Protein AF-A0AAW6H0S3-F1 (afdb_monomer_lite)

Secondary structure (DSSP, 8-state):
--TT----S---------EEEEEEETTS-EEEEEE-GGGSS---TTEEEEEEE---SSS---HHHHHHHHHHHHSTT---GGGBTTEEE-TTT--EEETTHHHHT--SS--GGGGGT-TT--B-HHHHHHHHHGGGGS-EEEEETTS-TT-EEE-TT----

Organism: Bacteroides uniformis (NCBI:txid820)

Sequence (161 aa):
MFYNFRRKDGITRTCGMQLNKFVLLESMKGLYKRISCNEYTHRYSSAIFEITFDYYTNRTIDPLTFGWVIAYKNYENVRNCFLCKYYKTNYYTSERICCLYKKKGIERHCKSSEALRCNEFSIDKNIINENCDYLSYITYNIWKKGMGNEGIDYIKGKVAQ

Foldseek 3Di:
DDPPPPPDDPPPPPVFQFKWKWFQFPVLDIDIDTDTPVCLLPDDPRTQKMKIWGDDDPDDDDSRLLSLLVVPVVDPLNFWLSFFPQFDQDPVPRDTFRVCCVVPVHDRDDDGCCRSVDPNGDGDVVSNVVSVVCLLVIKMFMDGPPDRSRGDIDDHDPPDD

pLDDT: mean 82.59, std 16.32, range [29.55, 95.94]

Structure (mmCIF, N/CA/C/O backbone):
data_AF-A0AAW6H0S3-F1
#
_entry.id   AF-A0AAW6H0S3-F1
#
loop_
_atom_site.group_PDB
_atom_site.id
_atom_site.type_symbol
_atom_site.label_atom_id
_atom_site.label_alt_id
_atom_site.label_comp_id
_atom_site.label_asym_id
_atom_site.label_entity_id
_atom_site.label_seq_id
_atom_site.pdbx_PDB_ins_code
_atom_site.Cartn_x
_atom_site.Cartn_y
_atom_site.Cartn_z
_atom_site.occupancy
_atom_site.B_iso_or_equiv
_atom_site.auth_seq_id
_atom_site.auth_comp_id
_atom_site.auth_asym_id
_atom_site.auth_atom_id
_atom_site.pdbx_PDB_model_num
ATOM 1 N N . MET A 1 1 ? 36.598 -14.991 -21.097 1.00 41.28 1 MET A N 1
ATOM 2 C CA . MET A 1 1 ? 37.208 -13.702 -21.494 1.00 41.28 1 MET A CA 1
ATOM 3 C C . MET A 1 1 ? 36.426 -13.191 -22.701 1.00 41.28 1 MET A C 1
ATOM 5 O O . MET A 1 1 ? 36.418 -13.877 -23.711 1.00 41.28 1 MET A O 1
ATOM 9 N N . PHE A 1 2 ? 35.675 -12.091 -22.578 1.00 41.50 2 PHE A N 1
ATOM 10 C CA . PHE A 1 2 ? 34.866 -11.553 -23.684 1.00 41.50 2 PHE A CA 1
ATOM 11 C C . PHE A 1 2 ? 35.714 -10.587 -24.519 1.00 41.50 2 PHE A C 1
ATOM 13 O O . PHE A 1 2 ? 35.985 -9.467 -24.090 1.00 41.50 2 PHE A O 1
ATOM 20 N N . TYR A 1 3 ? 36.164 -11.031 -25.692 1.00 43.72 3 TYR A N 1
ATOM 21 C CA . TYR A 1 3 ? 36.905 -10.198 -26.640 1.00 43.72 3 TYR A CA 1
ATOM 22 C C . TYR A 1 3 ? 35.946 -9.247 -27.385 1.00 43.72 3 TYR A C 1
ATOM 24 O O . TYR A 1 3 ? 34.844 -9.645 -27.750 1.00 43.72 3 TYR A O 1
ATOM 32 N N . ASN A 1 4 ? 36.380 -7.999 -27.613 1.00 51.41 4 ASN A N 1
ATOM 33 C CA . ASN A 1 4 ? 35.689 -6.909 -28.339 1.00 51.41 4 ASN A CA 1
ATOM 34 C C . ASN A 1 4 ? 34.620 -6.076 -27.607 1.00 51.41 4 ASN A C 1
ATOM 36 O O . ASN A 1 4 ? 33.942 -5.268 -28.244 1.00 51.41 4 ASN A O 1
ATOM 40 N N . PHE A 1 5 ? 34.520 -6.141 -26.278 1.00 60.75 5 PHE A N 1
ATOM 41 C CA . PHE A 1 5 ? 33.694 -5.178 -25.540 1.00 60.75 5 PHE A CA 1
ATOM 42 C C . PHE A 1 5 ? 34.414 -3.820 -25.426 1.00 60.75 5 PHE A C 1
ATOM 44 O O . PHE A 1 5 ? 35.151 -3.561 -24.474 1.00 60.75 5 PHE A O 1
ATOM 51 N N . ARG A 1 6 ? 34.224 -2.925 -26.405 1.00 58.62 6 ARG A N 1
ATOM 52 C CA . ARG A 1 6 ? 34.602 -1.510 -26.252 1.00 58.62 6 ARG A CA 1
ATOM 53 C C . ARG A 1 6 ? 33.629 -0.873 -25.257 1.00 58.62 6 ARG A C 1
ATOM 55 O O . ARG A 1 6 ? 32.497 -0.577 -25.627 1.00 58.62 6 ARG A O 1
ATOM 62 N N . ARG A 1 7 ? 34.047 -0.683 -23.997 1.00 51.72 7 ARG A N 1
ATOM 63 C CA . ARG A 1 7 ? 33.296 0.124 -23.015 1.00 51.72 7 ARG A CA 1
ATOM 64 C C . ARG A 1 7 ? 33.154 1.543 -23.574 1.00 51.72 7 ARG A C 1
ATOM 66 O O . ARG A 1 7 ? 34.103 2.318 -23.516 1.00 51.72 7 ARG A O 1
ATOM 73 N N . LYS A 1 8 ? 31.995 1.850 -24.158 1.00 54.47 8 LYS A N 1
ATOM 74 C CA . LYS A 1 8 ? 31.580 3.227 -24.412 1.00 54.47 8 LYS A CA 1
ATOM 75 C C . LYS A 1 8 ? 31.183 3.824 -23.074 1.00 54.47 8 LYS A C 1
ATOM 77 O O . LYS A 1 8 ? 30.298 3.282 -22.421 1.00 54.47 8 LYS A O 1
ATOM 82 N N . ASP A 1 9 ? 31.897 4.883 -22.723 1.00 49.12 9 ASP A N 1
ATOM 83 C CA . ASP A 1 9 ? 31.701 5.754 -21.576 1.00 49.12 9 ASP A CA 1
ATOM 84 C C . ASP A 1 9 ? 31.828 5.059 -20.218 1.00 49.12 9 ASP A C 1
ATOM 86 O O . ASP A 1 9 ? 31.349 3.952 -19.967 1.00 49.12 9 ASP A O 1
ATOM 90 N N . GLY A 1 10 ? 32.582 5.695 -19.322 1.00 44.50 10 GLY A N 1
ATOM 91 C CA . GLY A 1 10 ? 32.677 5.234 -17.950 1.00 44.50 10 GLY A CA 1
ATOM 92 C C . GLY A 1 10 ? 31.264 5.131 -17.405 1.00 44.50 10 GLY A C 1
ATOM 93 O O . GLY A 1 10 ? 30.603 6.151 -17.244 1.00 44.50 10 GLY A O 1
ATOM 94 N N . ILE A 1 11 ? 30.805 3.905 -17.133 1.00 50.78 11 ILE A N 1
ATOM 95 C CA . ILE A 1 11 ? 29.680 3.681 -16.235 1.00 50.78 11 ILE A CA 1
ATOM 96 C C . ILE A 1 11 ? 30.136 4.345 -14.942 1.00 50.78 11 ILE A C 1
ATOM 98 O O . ILE A 1 11 ? 30.913 3.763 -14.177 1.00 50.78 11 ILE A O 1
ATOM 102 N N . THR A 1 12 ? 29.736 5.600 -14.733 1.00 42.59 12 THR A N 1
ATOM 103 C CA . THR A 1 12 ? 29.738 6.196 -13.412 1.00 42.59 12 THR A CA 1
ATOM 104 C C . THR A 1 12 ? 29.049 5.150 -12.570 1.00 42.59 12 THR A C 1
ATOM 106 O O . THR A 1 12 ? 27.934 4.736 -12.884 1.00 42.59 12 THR A O 1
ATOM 109 N N . ARG A 1 13 ? 29.769 4.605 -11.584 1.00 41.12 13 ARG A N 1
ATOM 110 C CA . ARG A 1 13 ? 29.164 3.762 -10.562 1.00 41.12 13 ARG A CA 1
ATOM 111 C C . ARG A 1 13 ? 27.980 4.572 -10.051 1.00 41.12 13 ARG A C 1
ATOM 113 O O . ARG A 1 13 ? 28.166 5.463 -9.229 1.00 41.12 13 ARG A O 1
ATOM 120 N N . THR A 1 14 ? 26.779 4.293 -10.547 1.00 46.72 14 THR A N 1
ATOM 121 C CA . THR A 1 14 ? 25.559 4.625 -9.840 1.00 46.72 14 THR A CA 1
ATOM 122 C C . THR A 1 14 ? 25.730 3.828 -8.567 1.00 46.72 14 THR A C 1
ATOM 124 O O . THR A 1 14 ? 25.633 2.599 -8.597 1.00 46.72 14 THR A O 1
ATOM 127 N N . CYS A 1 15 ? 26.197 4.496 -7.508 1.00 45.69 15 CYS A N 1
ATOM 128 C CA . CYS A 1 15 ? 26.310 3.927 -6.176 1.00 45.69 15 CYS A CA 1
ATOM 129 C C . CYS A 1 15 ? 25.005 3.171 -5.964 1.00 45.69 15 CYS A C 1
ATOM 131 O O . CYS A 1 15 ? 23.963 3.816 -6.045 1.00 45.69 15 CYS A O 1
ATOM 13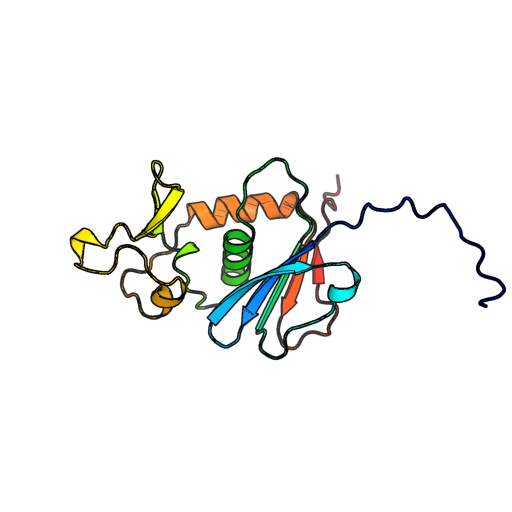3 N N . GLY A 1 16 ? 25.068 1.832 -5.917 1.00 50.72 16 GLY A N 1
ATOM 134 C CA . GLY A 1 16 ? 23.927 0.962 -6.198 1.00 50.72 16 GLY A CA 1
ATOM 135 C C . GLY A 1 16 ? 22.685 1.483 -5.497 1.00 50.72 16 GLY A C 1
ATOM 136 O O . GLY A 1 16 ? 22.586 1.370 -4.276 1.00 50.72 16 GLY A O 1
ATOM 137 N N . MET A 1 17 ? 21.797 2.135 -6.253 1.00 59.97 17 MET A N 1
ATOM 138 C CA . MET A 1 17 ? 20.638 2.781 -5.661 1.00 59.97 17 MET A CA 1
ATOM 139 C C . MET A 1 17 ? 19.769 1.653 -5.130 1.00 59.97 17 MET A C 1
ATOM 141 O O . MET A 1 17 ? 19.264 0.837 -5.898 1.00 59.97 17 MET A O 1
ATOM 145 N N . GLN A 1 18 ? 19.670 1.552 -3.805 1.00 72.00 18 GLN A N 1
ATOM 146 C CA . GLN A 1 18 ? 18.746 0.617 -3.184 1.00 72.00 18 GLN A CA 1
ATOM 147 C C . GLN A 1 18 ? 17.339 1.057 -3.581 1.00 72.00 18 GLN A C 1
ATOM 149 O O . GLN A 1 18 ? 16.892 2.140 -3.201 1.00 72.00 18 GLN A O 1
ATOM 154 N N . LEU A 1 19 ? 16.666 0.228 -4.373 1.00 86.31 19 LEU A N 1
ATOM 155 C CA . LEU A 1 19 ? 15.289 0.465 -4.773 1.00 86.31 19 LEU A CA 1
ATOM 156 C C . LEU A 1 19 ? 14.369 -0.043 -3.670 1.00 86.31 19 LEU A C 1
ATOM 158 O O . LEU A 1 19 ? 14.647 -1.049 -3.012 1.00 86.31 19 LEU A O 1
ATOM 162 N N . ASN A 1 20 ? 13.254 0.641 -3.471 1.00 90.44 20 ASN A N 1
ATOM 163 C CA . ASN A 1 20 ? 12.228 0.207 -2.537 1.00 90.44 20 ASN A CA 1
ATOM 164 C C . ASN A 1 20 ? 11.204 -0.600 -3.316 1.00 90.44 20 ASN A C 1
ATOM 166 O O . ASN A 1 20 ? 10.707 -0.122 -4.328 1.00 90.44 20 ASN A O 1
ATOM 170 N N . LYS A 1 21 ? 10.891 -1.811 -2.857 1.00 93.38 21 LYS A N 1
ATOM 171 C CA . LYS A 1 21 ? 9.858 -2.658 -3.451 1.00 93.38 21 LYS A CA 1
ATOM 172 C C . LYS A 1 21 ? 8.776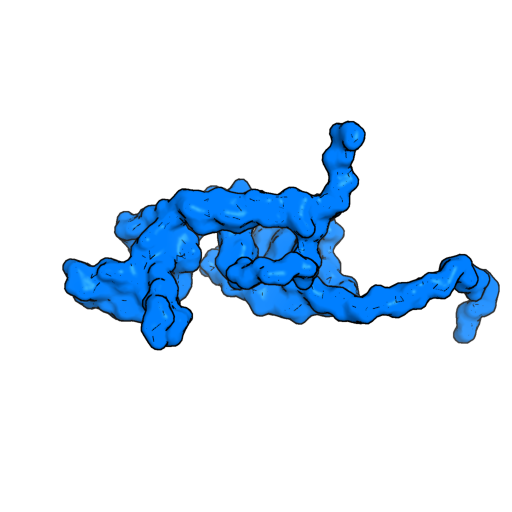 -2.926 -2.417 1.00 93.38 21 LYS A C 1
ATOM 174 O O . LYS A 1 21 ? 9.049 -3.463 -1.341 1.00 93.38 21 LYS A O 1
ATOM 179 N N . PHE A 1 22 ? 7.551 -2.555 -2.757 1.00 95.06 22 PHE A N 1
ATOM 180 C CA . PHE A 1 22 ? 6.350 -2.981 -2.059 1.00 95.06 22 PHE A CA 1
ATOM 181 C C . PHE A 1 22 ? 5.656 -4.075 -2.864 1.00 95.06 22 PHE A C 1
ATOM 183 O O . PHE A 1 22 ? 5.569 -3.992 -4.088 1.00 95.06 22 PHE A O 1
ATOM 190 N N . VAL A 1 23 ? 5.145 -5.082 -2.164 1.00 95.44 23 VAL A N 1
ATOM 191 C CA . VAL A 1 23 ? 4.474 -6.242 -2.749 1.00 95.44 23 VAL A CA 1
ATOM 192 C C . VAL A 1 23 ? 3.150 -6.452 -2.033 1.00 95.44 23 VAL A C 1
ATOM 194 O O . VAL A 1 23 ? 3.131 -6.631 -0.817 1.00 95.44 23 VAL A O 1
ATOM 197 N N . LEU A 1 24 ? 2.051 -6.477 -2.779 1.00 95.31 24 LEU A N 1
ATOM 198 C CA . LEU A 1 24 ? 0.755 -6.932 -2.292 1.00 95.31 24 LEU A CA 1
ATOM 199 C C . LEU A 1 24 ? 0.552 -8.385 -2.717 1.00 95.31 24 LEU A C 1
ATOM 201 O O . LEU A 1 24 ? 0.556 -8.702 -3.907 1.00 95.31 24 LEU A O 1
ATOM 205 N N . LEU A 1 25 ? 0.365 -9.259 -1.734 1.00 94.19 25 LEU A N 1
ATOM 206 C CA . LEU A 1 25 ? 0.107 -10.681 -1.937 1.00 94.19 25 LEU A CA 1
ATOM 207 C C . LEU A 1 25 ? -1.387 -10.968 -2.115 1.00 94.19 25 LEU A C 1
ATOM 209 O O . LEU A 1 25 ? -2.228 -10.224 -1.615 1.00 94.19 25 LEU A O 1
ATOM 213 N N . GLU A 1 26 ? -1.715 -12.116 -2.708 1.00 92.06 26 GLU A N 1
ATOM 214 C CA . GLU A 1 26 ? -3.089 -12.650 -2.813 1.00 92.06 26 GLU A CA 1
ATOM 215 C C . GLU A 1 26 ? -3.809 -12.730 -1.462 1.00 92.06 26 GLU A C 1
ATOM 217 O O . GLU A 1 26 ? -5.013 -12.520 -1.368 1.00 92.06 26 GLU A O 1
ATOM 222 N N . SER A 1 27 ? -3.057 -12.972 -0.387 1.00 90.12 27 SER A N 1
ATOM 223 C CA . SER A 1 27 ? -3.576 -12.987 0.987 1.00 90.12 27 SER A CA 1
ATOM 224 C C . SER A 1 27 ? -3.947 -11.602 1.542 1.00 90.12 27 SER A C 1
ATOM 226 O O . SER A 1 27 ? -4.243 -11.485 2.732 1.00 90.12 27 SER A O 1
ATOM 228 N N . MET A 1 28 ? -3.886 -10.546 0.721 1.00 90.12 28 MET A N 1
ATOM 229 C CA . MET A 1 28 ? -4.061 -9.141 1.109 1.00 90.12 28 MET A CA 1
ATOM 230 C C . MET A 1 28 ? -3.060 -8.679 2.176 1.00 90.12 28 MET A C 1
ATOM 232 O O . MET A 1 28 ? -3.323 -7.772 2.968 1.00 90.12 28 MET A O 1
ATOM 236 N N . LYS A 1 29 ? -1.879 -9.302 2.190 1.00 90.75 29 LYS A N 1
ATOM 237 C CA . LYS A 1 29 ? -0.730 -8.880 2.994 1.00 90.75 29 LYS A CA 1
ATOM 238 C C . LYS A 1 29 ? 0.206 -8.037 2.140 1.00 90.75 29 LYS A C 1
ATOM 240 O O . LYS A 1 29 ? 0.522 -8.411 1.015 1.00 90.75 29 LYS A O 1
ATOM 245 N N . GLY A 1 30 ? 0.655 -6.921 2.701 1.00 92.06 30 GLY A N 1
ATOM 246 C CA . GLY A 1 30 ? 1.653 -6.044 2.099 1.00 92.06 30 GLY A CA 1
ATOM 247 C C . GLY A 1 30 ? 3.026 -6.319 2.694 1.00 92.06 30 GLY A C 1
ATOM 248 O O . GLY A 1 30 ? 3.160 -6.407 3.915 1.00 92.06 30 GLY A O 1
ATOM 249 N N . LEU A 1 31 ? 4.030 -6.446 1.837 1.00 92.75 31 LEU A N 1
ATOM 250 C CA . LEU A 1 31 ? 5.433 -6.595 2.199 1.00 92.75 31 LEU A CA 1
ATOM 251 C C . LEU A 1 31 ? 6.221 -5.407 1.662 1.00 92.75 31 LEU A C 1
ATOM 253 O O . LEU A 1 31 ? 5.913 -4.876 0.599 1.00 92.75 31 LEU A O 1
ATOM 257 N N . TYR A 1 32 ? 7.268 -5.029 2.381 1.00 91.31 32 TYR A N 1
ATOM 258 C CA . TYR A 1 32 ? 8.228 -4.027 1.944 1.00 91.31 32 TYR A CA 1
ATOM 259 C C . TYR A 1 32 ? 9.640 -4.592 2.081 1.00 91.31 32 TYR A C 1
ATOM 261 O O . TYR A 1 32 ? 9.975 -5.205 3.097 1.00 91.31 32 TYR A O 1
ATOM 269 N N . LYS A 1 33 ? 10.466 -4.384 1.055 1.00 90.88 33 LYS A N 1
ATOM 270 C CA . LYS A 1 33 ? 11.877 -4.770 1.045 1.00 90.88 33 LYS A CA 1
ATOM 271 C C . LYS A 1 33 ? 12.684 -3.752 0.240 1.00 90.88 33 LYS A C 1
ATOM 273 O O . LYS A 1 33 ? 12.224 -3.258 -0.787 1.00 90.88 33 LYS A O 1
ATOM 278 N N . ARG A 1 34 ? 13.920 -3.490 0.668 1.00 89.44 34 ARG A N 1
ATOM 279 C CA . ARG A 1 34 ? 14.926 -2.848 -0.187 1.00 89.44 34 ARG A CA 1
ATOM 280 C C . ARG A 1 34 ? 15.587 -3.890 -1.074 1.00 89.44 34 ARG A C 1
ATOM 282 O O . ARG A 1 34 ? 16.032 -4.923 -0.576 1.00 89.44 34 ARG A O 1
ATOM 289 N N . ILE A 1 35 ? 15.650 -3.617 -2.366 1.00 88.38 35 ILE A N 1
ATOM 290 C CA . ILE A 1 35 ? 16.175 -4.544 -3.363 1.00 88.38 35 ILE A CA 1
ATOM 291 C C . ILE A 1 35 ? 17.320 -3.915 -4.151 1.00 88.38 35 ILE A C 1
ATOM 293 O O . ILE A 1 35 ? 17.443 -2.691 -4.256 1.00 88.38 35 ILE A O 1
ATOM 297 N N . SER A 1 36 ? 18.159 -4.778 -4.711 1.00 85.56 36 SER A N 1
ATOM 298 C CA . SER A 1 36 ? 19.172 -4.391 -5.692 1.00 85.56 36 SER A CA 1
ATOM 299 C C . SER A 1 36 ? 18.609 -4.425 -7.118 1.00 85.56 36 SER A C 1
ATOM 301 O O . SER A 1 36 ? 17.561 -5.024 -7.367 1.00 85.56 36 SER A O 1
ATOM 303 N N . CYS A 1 37 ? 19.334 -3.846 -8.080 1.00 80.81 37 CYS A N 1
ATOM 304 C CA . CYS A 1 37 ? 18.950 -3.887 -9.496 1.00 80.81 37 CYS A CA 1
ATOM 305 C C . CYS A 1 37 ? 18.808 -5.322 -10.039 1.00 80.81 37 CYS A C 1
ATOM 307 O O . CYS A 1 37 ? 17.994 -5.560 -10.924 1.00 80.81 37 CYS A O 1
ATOM 309 N N . ASN A 1 38 ? 19.540 -6.292 -9.479 1.00 84.19 38 ASN A N 1
ATOM 310 C CA . ASN A 1 38 ? 19.463 -7.697 -9.896 1.00 84.19 38 ASN A CA 1
ATOM 311 C C . ASN A 1 38 ? 18.132 -8.361 -9.501 1.00 84.19 38 ASN A C 1
ATOM 313 O O . ASN A 1 38 ? 17.735 -9.347 -10.106 1.00 84.19 38 ASN A O 1
ATOM 317 N N . GLU A 1 39 ? 17.440 -7.830 -8.492 1.00 87.06 39 GLU A N 1
ATOM 318 C CA . GLU A 1 39 ? 16.136 -8.319 -8.024 1.00 87.06 39 GLU A CA 1
ATOM 319 C C . GLU A 1 39 ? 14.968 -7.486 -8.588 1.00 87.06 39 GLU A C 1
ATOM 321 O O . GLU A 1 39 ? 13.816 -7.664 -8.179 1.00 87.06 39 GLU A O 1
ATOM 326 N N . TYR A 1 40 ? 15.242 -6.549 -9.504 1.00 85.62 40 TYR A N 1
ATOM 327 C CA . TYR A 1 40 ? 14.252 -5.605 -10.025 1.00 85.62 40 TYR A CA 1
ATOM 328 C C . TYR A 1 40 ? 13.069 -6.317 -10.688 1.00 85.62 40 TYR A C 1
ATOM 330 O O . TYR A 1 40 ? 11.919 -6.114 -10.295 1.00 85.62 40 TYR A O 1
ATOM 338 N N . THR A 1 41 ? 13.363 -7.232 -11.612 1.00 88.12 41 THR A N 1
ATOM 339 C CA . THR A 1 41 ? 12.367 -8.010 -12.362 1.00 88.12 41 THR A CA 1
ATOM 340 C C . THR A 1 41 ? 11.923 -9.284 -11.644 1.00 88.12 41 THR A C 1
ATOM 342 O O . THR A 1 41 ? 11.017 -9.964 -12.120 1.00 88.12 41 THR A O 1
ATOM 345 N N . HIS A 1 42 ? 12.523 -9.621 -10.496 1.00 91.12 42 HIS A N 1
ATOM 346 C CA . HIS A 1 42 ? 12.083 -10.760 -9.693 1.00 91.12 42 HIS A CA 1
ATOM 347 C C . HIS A 1 42 ? 10.713 -10.468 -9.083 1.00 91.12 42 HIS A C 1
ATOM 349 O O . HIS A 1 42 ? 10.542 -9.467 -8.378 1.00 91.12 42 HIS A O 1
ATOM 355 N N . ARG A 1 43 ? 9.760 -11.365 -9.344 1.00 91.50 43 ARG A N 1
ATOM 356 C CA . ARG A 1 43 ? 8.379 -11.274 -8.866 1.00 91.50 43 ARG A CA 1
ATOM 357 C C . ARG A 1 43 ? 8.096 -12.365 -7.846 1.00 91.50 43 ARG A C 1
ATOM 359 O O . ARG A 1 43 ? 8.568 -13.494 -7.989 1.00 91.50 43 ARG A O 1
ATOM 366 N N . TYR A 1 44 ? 7.321 -12.039 -6.820 1.00 90.19 44 TYR A N 1
ATOM 367 C CA . TYR A 1 44 ? 6.846 -13.048 -5.876 1.00 90.19 44 TYR A CA 1
ATOM 368 C C . TYR A 1 44 ? 5.731 -13.866 -6.531 1.00 90.19 44 TYR A C 1
ATOM 370 O O . TYR A 1 44 ? 4.790 -13.309 -7.087 1.00 90.19 44 TYR A O 1
ATOM 378 N N . SER A 1 45 ? 5.793 -15.194 -6.421 1.00 90.75 45 SER A N 1
ATOM 379 C CA . SER A 1 45 ? 4.806 -16.092 -7.045 1.00 90.75 45 SER A CA 1
ATOM 380 C C . SER A 1 45 ? 3.366 -15.848 -6.579 1.00 90.75 45 SER A C 1
ATOM 382 O O . SER A 1 45 ? 2.430 -16.066 -7.340 1.00 90.75 45 SER A O 1
ATOM 384 N N . SER A 1 46 ? 3.191 -15.370 -5.345 1.00 94.81 46 SER A N 1
ATOM 385 C CA . SER A 1 46 ? 1.896 -15.035 -4.737 1.00 94.81 46 SER A CA 1
ATOM 386 C C . SER A 1 46 ? 1.580 -13.535 -4.756 1.00 94.81 46 SER A C 1
ATOM 388 O O . SER A 1 46 ? 0.642 -13.100 -4.082 1.00 94.81 46 SER A O 1
ATOM 390 N N . ALA A 1 47 ? 2.352 -12.720 -5.485 1.00 94.50 47 ALA A N 1
ATOM 391 C CA . ALA A 1 47 ? 2.052 -11.302 -5.644 1.00 94.50 47 ALA A CA 1
ATOM 392 C C . ALA A 1 47 ? 0.894 -11.088 -6.617 1.00 94.50 47 ALA A C 1
ATOM 394 O O . ALA A 1 47 ? 0.859 -11.650 -7.711 1.00 94.50 47 ALA A O 1
ATOM 395 N N . ILE A 1 48 ? -0.021 -10.198 -6.232 1.00 95.00 48 ILE A N 1
ATOM 396 C CA . ILE A 1 48 ? -1.030 -9.639 -7.135 1.00 95.00 48 ILE A CA 1
ATOM 397 C C . ILE A 1 48 ? -0.618 -8.278 -7.682 1.00 95.00 48 ILE A C 1
ATOM 399 O O . ILE A 1 48 ? -1.069 -7.913 -8.765 1.00 95.00 48 ILE A O 1
ATOM 403 N N . PHE A 1 49 ? 0.251 -7.560 -6.966 1.00 95.62 49 PHE A N 1
ATOM 404 C CA . PHE A 1 49 ? 0.756 -6.242 -7.332 1.00 95.62 49 PHE A CA 1
ATOM 405 C C . PHE A 1 49 ? 2.130 -6.001 -6.719 1.00 95.62 49 PHE A C 1
ATOM 407 O O . PHE A 1 49 ? 2.382 -6.374 -5.573 1.00 95.62 49 PHE A O 1
ATOM 414 N N . GLU A 1 50 ? 2.992 -5.318 -7.461 1.00 95.38 50 GLU A N 1
ATOM 415 C CA . GLU A 1 50 ? 4.259 -4.806 -6.962 1.00 95.38 50 GLU A CA 1
ATOM 416 C C . GLU A 1 50 ? 4.448 -3.364 -7.422 1.00 95.38 50 GLU A C 1
ATOM 418 O O . GLU A 1 50 ? 4.125 -3.017 -8.560 1.00 95.38 50 GLU A O 1
ATOM 423 N N . ILE A 1 51 ? 5.026 -2.538 -6.554 1.00 93.75 51 ILE A N 1
ATOM 424 C CA . ILE A 1 51 ? 5.592 -1.252 -6.948 1.00 93.75 51 ILE A CA 1
ATOM 425 C C . ILE A 1 51 ? 7.047 -1.191 -6.517 1.00 93.75 51 ILE A C 1
ATOM 427 O O . ILE A 1 51 ? 7.369 -1.424 -5.352 1.00 93.75 51 ILE A O 1
ATOM 431 N N . THR A 1 52 ? 7.923 -0.880 -7.466 1.00 92.62 52 THR A N 1
ATOM 432 C CA . THR A 1 52 ? 9.336 -0.600 -7.201 1.00 92.62 52 THR A CA 1
ATOM 433 C C . THR A 1 52 ? 9.598 0.870 -7.455 1.00 92.62 52 THR A C 1
ATOM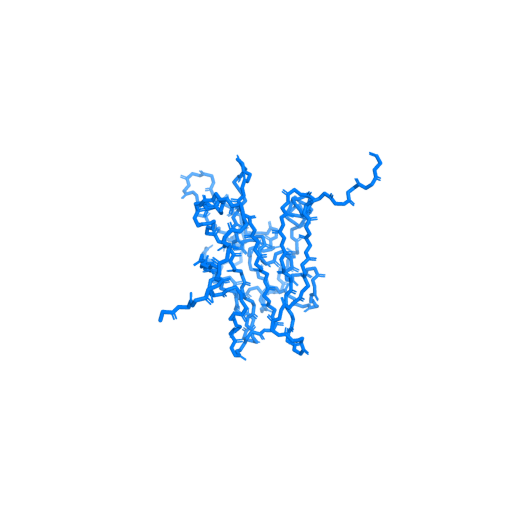 435 O O . THR A 1 52 ? 9.127 1.386 -8.455 1.00 92.62 52 THR A O 1
ATOM 438 N N . PHE A 1 53 ? 10.311 1.565 -6.580 1.00 89.12 53 PHE A N 1
ATOM 439 C CA . PHE A 1 53 ? 10.531 3.002 -6.723 1.00 89.12 53 PHE A CA 1
ATOM 440 C C . PHE A 1 53 ? 11.899 3.429 -6.209 1.00 89.12 53 PHE A C 1
ATOM 442 O O . PHE A 1 53 ? 12.442 2.849 -5.256 1.00 89.12 53 PHE A O 1
ATOM 449 N N . ASP A 1 54 ? 12.452 4.455 -6.853 1.00 82.19 54 ASP A N 1
ATOM 450 C CA . ASP A 1 54 ? 13.597 5.171 -6.320 1.00 82.19 54 ASP A CA 1
ATOM 451 C C . ASP A 1 54 ? 13.137 6.078 -5.171 1.00 82.19 54 ASP A C 1
ATOM 453 O O . ASP A 1 54 ? 12.053 6.656 -5.167 1.00 82.19 54 ASP A O 1
ATOM 457 N N . TYR A 1 55 ? 13.928 6.133 -4.108 1.00 71.06 55 TYR A N 1
ATOM 458 C CA . TYR A 1 55 ? 13.616 6.977 -2.964 1.00 71.06 55 TYR A CA 1
ATOM 459 C C . TYR A 1 55 ? 14.784 7.918 -2.757 1.00 71.06 55 TYR A C 1
ATOM 461 O O . TYR A 1 55 ? 15.779 7.555 -2.133 1.00 71.06 55 TYR A O 1
ATOM 469 N N . TYR A 1 56 ? 14.687 9.102 -3.360 1.00 55.34 56 TYR A N 1
ATOM 470 C CA . TYR A 1 56 ? 15.782 10.075 -3.370 1.00 55.34 56 TYR A CA 1
ATOM 471 C C . TYR A 1 56 ? 15.409 11.442 -2.785 1.00 55.34 56 TYR A C 1
ATOM 473 O O . TYR A 1 56 ? 16.203 12.376 -2.818 1.00 55.34 56 TYR A O 1
ATOM 481 N N . THR A 1 57 ? 14.207 11.616 -2.237 1.00 51.59 57 THR A N 1
ATOM 482 C CA . THR A 1 57 ? 13.801 12.927 -1.713 1.00 51.59 57 THR A CA 1
ATOM 483 C C . THR A 1 57 ? 14.025 13.019 -0.206 1.00 51.59 57 THR A C 1
ATOM 485 O O . THR A 1 57 ? 13.631 12.109 0.516 1.00 51.59 57 THR A O 1
ATOM 488 N N . ASN A 1 58 ? 14.566 14.149 0.268 1.00 50.91 58 ASN A N 1
ATOM 489 C CA . ASN A 1 58 ? 14.739 14.575 1.676 1.00 50.91 58 ASN A CA 1
ATOM 490 C C . ASN A 1 58 ? 13.436 14.640 2.516 1.00 50.91 58 ASN A C 1
ATOM 492 O O . ASN A 1 58 ? 13.359 15.362 3.507 1.00 50.91 58 ASN A O 1
ATOM 496 N N . ARG A 1 59 ? 12.374 13.943 2.113 1.00 55.81 59 ARG A N 1
ATOM 497 C CA . ARG A 1 59 ? 11.075 13.914 2.784 1.00 55.81 59 ARG A CA 1
ATOM 498 C C . ARG A 1 59 ? 10.849 12.524 3.368 1.00 55.81 59 ARG A C 1
ATOM 500 O O . ARG A 1 59 ? 11.290 11.538 2.795 1.00 55.81 59 ARG A O 1
ATOM 507 N N . THR A 1 60 ? 10.210 12.458 4.526 1.00 62.25 60 THR A N 1
ATOM 508 C CA . THR A 1 60 ? 9.974 11.261 5.349 1.00 62.25 60 THR A CA 1
ATOM 509 C C . THR A 1 60 ? 8.649 10.590 4.977 1.00 62.25 60 THR A C 1
ATOM 511 O O . THR A 1 60 ? 7.690 10.604 5.741 1.00 62.25 60 THR A O 1
ATOM 514 N N . ILE A 1 61 ? 8.563 10.011 3.781 1.00 72.56 61 ILE A N 1
ATOM 515 C CA . ILE A 1 61 ? 7.453 9.129 3.416 1.00 72.56 61 ILE A CA 1
ATOM 516 C C . ILE A 1 61 ? 7.824 7.711 3.833 1.00 72.56 61 ILE A C 1
ATOM 518 O O . ILE A 1 61 ? 8.858 7.178 3.439 1.00 72.56 61 ILE A O 1
ATOM 522 N N . ASP A 1 62 ? 6.961 7.075 4.611 1.00 85.44 62 ASP A N 1
ATOM 523 C CA . ASP A 1 62 ? 7.109 5.663 4.940 1.00 85.44 62 ASP A CA 1
ATOM 524 C C . ASP A 1 62 ? 6.875 4.792 3.681 1.00 85.44 62 ASP A C 1
ATOM 526 O O . ASP A 1 62 ? 5.752 4.779 3.160 1.00 85.44 62 ASP A O 1
ATOM 530 N N . PRO A 1 63 ? 7.884 4.044 3.183 1.00 88.19 63 PRO A N 1
ATOM 531 C CA . PRO A 1 63 ? 7.771 3.256 1.950 1.00 88.19 63 PRO A CA 1
ATOM 532 C C . PRO A 1 63 ? 6.636 2.227 1.975 1.00 88.19 63 PRO A C 1
ATOM 534 O O . PRO A 1 63 ? 6.036 1.929 0.941 1.00 88.19 63 PRO A O 1
ATOM 537 N N . LEU A 1 64 ? 6.333 1.684 3.158 1.00 90.00 64 LEU A N 1
ATOM 538 C CA . LEU A 1 64 ? 5.257 0.716 3.336 1.00 90.00 64 LEU A CA 1
ATOM 539 C C . LEU A 1 64 ? 3.888 1.375 3.136 1.00 90.00 64 LEU A C 1
ATOM 541 O O . LEU A 1 64 ? 3.060 0.859 2.387 1.00 90.00 64 LEU A O 1
ATOM 545 N N . THR A 1 65 ? 3.659 2.524 3.774 1.00 90.81 65 THR A N 1
ATOM 546 C CA . THR A 1 65 ? 2.444 3.328 3.594 1.00 90.81 65 THR A CA 1
ATOM 547 C C . THR A 1 65 ? 2.281 3.747 2.137 1.00 90.81 65 THR A C 1
ATOM 549 O O . THR A 1 65 ? 1.204 3.555 1.576 1.00 90.81 65 THR A O 1
ATOM 552 N N . PHE A 1 66 ? 3.346 4.243 1.503 1.00 91.81 66 PHE A N 1
ATOM 553 C CA . PHE A 1 66 ? 3.321 4.629 0.094 1.00 91.81 66 PHE A CA 1
ATOM 554 C C . PHE A 1 66 ? 2.876 3.469 -0.805 1.00 91.81 66 PHE A C 1
ATOM 556 O O . PHE A 1 66 ? 1.932 3.605 -1.584 1.00 91.81 66 PHE A O 1
ATOM 563 N N . GLY A 1 67 ? 3.480 2.290 -0.632 1.00 93.75 67 GLY A N 1
ATOM 564 C CA . GLY A 1 67 ? 3.101 1.087 -1.367 1.00 93.75 67 GLY A CA 1
ATOM 565 C C . GLY A 1 67 ? 1.622 0.714 -1.212 1.00 93.75 67 GLY A C 1
ATOM 566 O O . GLY A 1 67 ? 0.954 0.415 -2.204 1.00 93.75 67 GLY A O 1
ATOM 567 N N . TRP A 1 68 ? 1.076 0.820 0.005 1.00 95.06 68 TRP A N 1
ATOM 568 C CA . TRP A 1 68 ? -0.355 0.616 0.255 1.00 95.06 68 TRP A CA 1
ATOM 569 C C . TRP A 1 68 ? -1.245 1.641 -0.449 1.00 95.06 68 TRP A C 1
ATOM 571 O O . TRP A 1 68 ? -2.291 1.260 -0.975 1.00 95.06 68 TRP A O 1
ATOM 581 N N . VAL A 1 69 ? -0.851 2.917 -0.478 1.00 94.62 69 VAL A N 1
ATOM 582 C CA . VAL A 1 69 ? -1.605 3.965 -1.182 1.00 94.62 69 VAL A CA 1
ATOM 583 C C . VAL A 1 69 ? -1.668 3.663 -2.675 1.00 94.62 69 VAL A C 1
ATOM 585 O O . VAL A 1 69 ? -2.750 3.704 -3.264 1.00 94.62 69 VAL A O 1
ATOM 588 N N . ILE A 1 70 ? -0.538 3.306 -3.292 1.00 94.31 70 ILE A N 1
ATOM 589 C CA . ILE A 1 70 ? -0.534 3.019 -4.729 1.00 94.31 70 ILE A CA 1
ATOM 590 C C . ILE A 1 70 ? -1.296 1.730 -5.041 1.00 94.31 70 ILE A C 1
ATOM 592 O O . ILE A 1 70 ? -2.032 1.686 -6.028 1.00 94.31 70 ILE A O 1
ATOM 596 N N . ALA A 1 71 ? -1.207 0.714 -4.180 1.00 95.00 71 ALA A N 1
ATOM 597 C CA . ALA A 1 71 ? -2.029 -0.486 -4.304 1.00 95.00 71 ALA A CA 1
ATOM 598 C C . ALA A 1 71 ? -3.530 -0.154 -4.247 1.00 95.00 71 ALA A C 1
ATOM 600 O O . ALA A 1 71 ? -4.281 -0.589 -5.116 1.00 95.00 71 ALA A O 1
ATOM 601 N N . TYR A 1 72 ? -3.955 0.683 -3.293 1.00 94.81 72 TYR A N 1
ATOM 602 C CA . TYR A 1 72 ? -5.340 1.153 -3.172 1.00 94.81 72 TYR A CA 1
ATOM 603 C C . TYR A 1 72 ? -5.835 1.910 -4.409 1.00 94.81 72 TYR A C 1
ATOM 605 O O . TYR A 1 72 ? -6.990 1.780 -4.798 1.00 94.81 72 TYR A O 1
ATOM 613 N N . LYS A 1 73 ? -4.964 2.675 -5.072 1.00 93.00 73 LYS A N 1
ATOM 614 C CA . LYS A 1 73 ? -5.305 3.365 -6.325 1.00 93.00 73 LYS A CA 1
ATOM 615 C C . LYS A 1 73 ? -5.443 2.427 -7.524 1.00 93.00 73 LYS A C 1
ATOM 617 O O . LYS A 1 73 ? -6.074 2.806 -8.505 1.00 93.00 73 LYS A O 1
ATOM 622 N N . ASN A 1 74 ? -4.825 1.251 -7.467 1.00 91.19 74 ASN A N 1
ATOM 623 C CA . ASN A 1 74 ? -4.731 0.324 -8.591 1.00 91.19 74 ASN A CA 1
ATOM 624 C C . ASN A 1 74 ? -5.672 -0.880 -8.495 1.00 91.19 74 ASN A C 1
ATOM 626 O O . ASN A 1 74 ? -5.841 -1.558 -9.509 1.00 91.19 74 ASN A O 1
ATOM 630 N N . TYR A 1 75 ? -6.233 -1.150 -7.314 1.00 86.06 75 TYR A N 1
ATOM 631 C CA . TYR A 1 75 ? -7.092 -2.298 -7.039 1.00 86.06 75 TYR A CA 1
ATOM 632 C C . TYR A 1 75 ? -8.294 -1.904 -6.196 1.00 86.06 75 TYR A C 1
ATOM 634 O O . TYR A 1 75 ? -8.194 -1.125 -5.248 1.00 86.06 75 TYR A O 1
ATOM 642 N N . GLU A 1 76 ? -9.422 -2.534 -6.495 1.00 78.06 76 GLU A N 1
ATOM 643 C CA . GLU A 1 76 ? -10.612 -2.449 -5.664 1.00 78.06 76 GLU A CA 1
ATOM 644 C C . GLU A 1 76 ? -10.413 -3.229 -4.353 1.00 78.06 76 GLU A C 1
ATOM 646 O O . GLU A 1 76 ? -9.673 -4.210 -4.289 1.00 78.06 76 GLU A O 1
ATOM 651 N N . ASN A 1 77 ? -11.091 -2.797 -3.288 1.00 83.31 77 ASN A N 1
ATOM 652 C CA . ASN A 1 77 ? -11.158 -3.498 -1.996 1.00 83.31 77 ASN A CA 1
ATOM 653 C C . ASN A 1 77 ? -9.844 -3.624 -1.200 1.00 83.31 77 ASN A C 1
ATOM 655 O O . ASN A 1 77 ? -9.779 -4.377 -0.225 1.00 83.31 77 ASN A O 1
ATOM 659 N N . VAL A 1 78 ? -8.810 -2.849 -1.529 1.00 90.81 78 VAL A N 1
ATOM 660 C CA . VAL A 1 78 ? -7.603 -2.763 -0.693 1.00 90.81 78 VAL A CA 1
ATOM 661 C C . VAL A 1 78 ? -7.934 -2.060 0.626 1.00 90.81 78 VAL A C 1
ATOM 663 O O . VAL A 1 78 ? -8.112 -0.844 0.679 1.00 90.81 78 VAL A O 1
ATOM 666 N N . ARG A 1 79 ? -8.002 -2.831 1.718 1.00 92.75 79 ARG A N 1
ATOM 667 C CA . ARG A 1 79 ? -8.190 -2.317 3.082 1.00 92.75 79 ARG A CA 1
ATOM 668 C C . ARG A 1 79 ? -6.985 -2.674 3.939 1.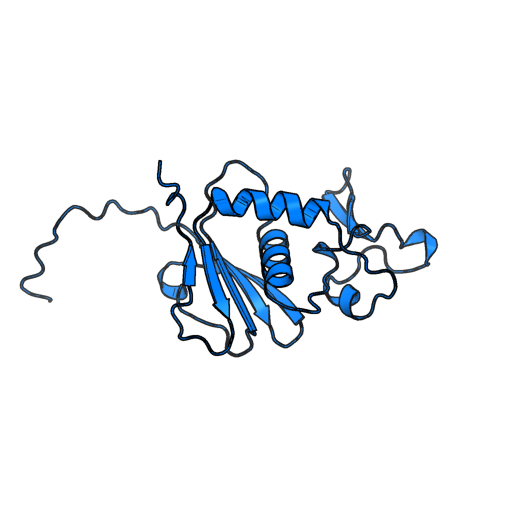00 92.75 79 ARG A C 1
ATOM 670 O O . ARG A 1 79 ? -6.638 -3.842 4.087 1.00 92.75 79 ARG A O 1
ATOM 677 N N . ASN A 1 80 ? -6.373 -1.663 4.541 1.00 93.94 80 ASN A N 1
ATOM 678 C CA . ASN A 1 80 ? -5.271 -1.833 5.479 1.00 93.94 80 ASN A CA 1
ATOM 679 C C . ASN A 1 80 ? -5.322 -0.737 6.549 1.00 93.94 80 ASN A C 1
ATOM 681 O O . ASN A 1 80 ? -5.654 0.402 6.228 1.00 93.94 80 ASN A O 1
ATOM 685 N N . CYS A 1 81 ? -4.982 -1.041 7.806 1.00 92.56 81 CYS A N 1
ATOM 686 C CA . CYS A 1 81 ? -5.020 -0.044 8.879 1.00 92.56 81 CYS A CA 1
ATOM 687 C C . CYS A 1 81 ? -4.162 1.187 8.564 1.00 92.56 81 CYS A C 1
ATOM 689 O O . CYS A 1 81 ? -4.574 2.280 8.920 1.00 92.56 81 CYS A O 1
ATOM 691 N N . PHE A 1 82 ? -3.050 1.057 7.832 1.00 91.75 82 PHE A N 1
ATOM 692 C CA . PHE A 1 82 ? -2.235 2.206 7.414 1.00 91.75 82 PHE A CA 1
ATOM 693 C C . PHE A 1 82 ? -2.973 3.221 6.533 1.00 91.75 82 PHE A C 1
ATOM 695 O O . PHE A 1 82 ? -2.553 4.368 6.459 1.00 91.75 82 PHE A O 1
ATOM 702 N N . LEU A 1 83 ? -4.078 2.817 5.905 1.00 94.38 83 LEU A N 1
ATOM 703 C CA . LEU A 1 83 ? -4.929 3.676 5.083 1.00 94.38 83 LEU A CA 1
ATOM 704 C C . LEU A 1 83 ? -6.147 4.221 5.848 1.00 94.38 83 LEU A C 1
ATOM 706 O O . LEU A 1 83 ? -6.964 4.941 5.278 1.00 94.38 83 LEU A O 1
ATOM 710 N N . CYS A 1 84 ? -6.326 3.841 7.115 1.00 94.62 84 CYS A N 1
ATOM 711 C CA . CYS A 1 84 ? -7.513 4.170 7.895 1.00 94.62 84 CYS A CA 1
ATOM 712 C C . CYS A 1 84 ? -7.344 5.492 8.652 1.00 94.62 84 CYS A C 1
ATOM 714 O O . CYS A 1 84 ? -6.399 5.644 9.423 1.00 94.62 84 CYS A O 1
ATOM 716 N N . LYS A 1 85 ? -8.337 6.389 8.572 1.00 95.12 85 LYS A N 1
ATOM 717 C CA . LYS A 1 85 ? -8.327 7.694 9.274 1.00 95.12 85 LYS A CA 1
ATOM 718 C C . LYS A 1 85 ? -8.258 7.596 10.801 1.00 95.12 85 LYS A C 1
ATOM 720 O O . LYS A 1 85 ? -7.975 8.576 11.492 1.00 95.12 85 LYS A O 1
ATOM 725 N N . TYR A 1 86 ? -8.584 6.424 11.344 1.00 93.69 86 TYR A N 1
ATOM 726 C CA . TYR A 1 86 ? -8.544 6.149 12.776 1.00 93.69 86 TYR A CA 1
ATOM 727 C C . TYR A 1 86 ? -7.215 5.546 13.236 1.00 93.69 86 TYR A C 1
ATOM 729 O O . TYR A 1 86 ? -7.023 5.413 14.440 1.00 93.69 86 TYR A O 1
ATOM 737 N N . TYR A 1 87 ? -6.311 5.174 12.329 1.00 92.12 87 TYR A N 1
ATOM 738 C CA . TYR A 1 87 ? -5.022 4.585 12.677 1.00 92.12 87 TYR A CA 1
ATOM 739 C C . TYR A 1 87 ? -3.923 5.643 12.577 1.00 92.12 87 TYR A C 1
ATOM 741 O O . TYR A 1 87 ? -3.414 5.945 11.500 1.00 92.12 87 TYR A O 1
ATOM 749 N N . LYS A 1 88 ? -3.592 6.254 13.714 1.00 89.62 88 LYS A N 1
ATOM 750 C CA . LYS A 1 88 ? -2.741 7.447 13.771 1.00 89.62 88 LYS A CA 1
ATOM 751 C C . LYS A 1 88 ? -1.452 7.176 14.521 1.00 89.62 88 LYS A C 1
ATOM 753 O O . LYS A 1 88 ? -1.429 6.389 15.465 1.00 89.62 88 LYS A O 1
ATOM 758 N N . THR A 1 89 ? -0.394 7.868 14.118 1.00 88.44 89 THR A N 1
ATOM 759 C CA . THR A 1 89 ? 0.867 7.889 14.858 1.00 88.44 89 THR A CA 1
ATOM 760 C C . THR A 1 89 ? 0.681 8.691 16.143 1.00 88.44 89 THR A C 1
ATOM 762 O O . THR A 1 89 ? 0.232 9.835 16.121 1.00 88.44 89 THR A O 1
ATOM 765 N N . ASN A 1 90 ? 1.014 8.085 17.273 1.00 86.56 90 ASN A N 1
ATOM 766 C CA . ASN A 1 90 ? 1.083 8.742 18.561 1.00 86.56 90 ASN A CA 1
ATOM 767 C C . ASN A 1 90 ? 2.366 9.576 18.617 1.00 86.56 90 ASN A C 1
ATOM 769 O O . ASN A 1 90 ? 3.463 9.027 18.581 1.00 86.56 90 ASN A O 1
ATOM 773 N N . TYR A 1 91 ? 2.220 10.893 18.740 1.00 83.25 91 TYR A N 1
ATOM 774 C CA . TYR A 1 91 ? 3.335 11.838 18.716 1.00 83.25 91 TYR A CA 1
ATOM 775 C C . TYR A 1 91 ? 4.405 11.566 19.788 1.00 83.25 91 TYR A C 1
ATOM 777 O O . TYR A 1 91 ? 5.589 11.746 19.534 1.00 83.25 91 TYR A O 1
ATOM 785 N N . TYR A 1 92 ? 4.009 11.082 20.967 1.00 86.00 92 TYR A N 1
ATOM 786 C CA . TYR A 1 92 ? 4.935 10.874 22.085 1.00 86.00 92 TYR A CA 1
ATOM 787 C C . TYR A 1 92 ? 5.751 9.584 21.978 1.00 86.00 92 TYR A C 1
ATOM 789 O O . TYR A 1 92 ? 6.836 9.493 22.536 1.00 86.00 92 TYR A O 1
ATOM 797 N N . THR A 1 93 ? 5.213 8.570 21.300 1.00 86.94 93 THR A N 1
ATOM 798 C CA . THR A 1 93 ? 5.808 7.218 21.252 1.00 86.94 93 THR A CA 1
ATOM 799 C C . THR A 1 93 ? 6.216 6.800 19.844 1.00 86.94 93 THR A C 1
ATOM 801 O O . THR A 1 93 ? 6.856 5.773 19.672 1.00 86.94 93 THR A O 1
ATOM 804 N N . SER A 1 94 ? 5.841 7.577 18.824 1.00 83.94 94 SER A N 1
ATOM 805 C CA . SER A 1 94 ? 5.942 7.226 17.400 1.00 83.94 94 SER A CA 1
ATOM 806 C C . SER A 1 94 ? 5.190 5.948 16.993 1.00 83.94 94 SER A C 1
ATOM 808 O O . SER A 1 94 ? 5.277 5.510 15.848 1.00 83.94 94 SER A O 1
ATOM 810 N N . GLU A 1 95 ? 4.401 5.354 17.891 1.00 86.25 95 GLU A N 1
ATOM 811 C CA . GLU A 1 95 ? 3.624 4.148 17.612 1.00 86.25 95 GLU A CA 1
ATOM 812 C C . GLU A 1 95 ? 2.352 4.476 16.836 1.00 86.25 95 GLU A C 1
ATOM 814 O O . GLU A 1 95 ? 1.633 5.415 17.178 1.00 86.25 95 GLU A O 1
ATOM 819 N N . ARG A 1 96 ? 1.987 3.650 15.853 1.00 87.19 96 ARG A N 1
ATOM 820 C CA . ARG A 1 96 ? 0.659 3.739 15.237 1.00 87.19 96 ARG A CA 1
ATOM 821 C C . ARG A 1 96 ? -0.382 2.972 16.049 1.00 87.19 96 ARG A C 1
ATOM 823 O O . ARG A 1 96 ? -0.207 1.792 16.360 1.00 87.19 96 ARG A O 1
ATOM 830 N N . ILE A 1 97 ? -1.476 3.655 16.380 1.00 91.50 97 ILE A N 1
ATOM 831 C CA . ILE A 1 97 ? -2.553 3.144 17.231 1.00 91.50 97 ILE A CA 1
ATOM 832 C C . ILE A 1 97 ? -3.916 3.401 16.596 1.00 91.50 97 ILE A C 1
ATOM 834 O O . ILE A 1 97 ? -4.127 4.416 15.929 1.00 91.50 97 ILE A O 1
ATOM 838 N N . CYS A 1 98 ? -4.872 2.503 16.830 1.00 93.19 98 CYS A N 1
ATOM 839 C CA . CYS A 1 98 ? -6.254 2.732 16.423 1.00 93.19 98 CYS A CA 1
ATOM 840 C C . CYS A 1 98 ? -6.958 3.596 17.469 1.00 93.19 98 CYS A C 1
ATOM 842 O O . CYS A 1 98 ? -7.213 3.129 18.571 1.00 93.19 98 CYS A O 1
ATOM 844 N N . CYS A 1 99 ? -7.332 4.833 17.141 1.00 92.12 99 CYS A N 1
ATOM 845 C CA . CYS A 1 99 ? -7.975 5.771 18.068 1.00 92.12 99 CYS A CA 1
ATOM 846 C C . CYS A 1 99 ? -9.337 5.288 18.601 1.00 92.12 99 CYS A C 1
ATOM 848 O O . CYS A 1 99 ? -9.827 5.820 19.595 1.00 92.12 99 CYS A O 1
ATOM 850 N N . LEU A 1 100 ? -9.946 4.277 17.973 1.00 92.25 100 LEU A N 1
ATOM 851 C CA . LEU A 1 100 ? -11.204 3.684 18.429 1.00 92.25 100 LEU A CA 1
ATOM 852 C C . LEU A 1 100 ? -11.025 2.691 19.588 1.00 92.25 100 LEU A C 1
ATOM 854 O O . LEU A 1 100 ? -12.033 2.280 20.159 1.00 92.25 100 LEU A O 1
ATOM 858 N N . TYR A 1 101 ? -9.787 2.349 19.975 1.00 90.44 101 TYR A N 1
ATOM 859 C CA . TYR A 1 101 ? -9.499 1.333 20.995 1.00 90.44 101 TYR A CA 1
ATOM 860 C C . TYR A 1 101 ? -10.268 1.530 22.303 1.00 90.44 101 TYR A C 1
ATOM 862 O O . TYR A 1 101 ? -10.961 0.621 22.748 1.00 90.44 101 TYR A O 1
ATOM 870 N N . LYS A 1 102 ? -10.263 2.749 22.859 1.00 88.75 102 LYS A N 1
ATOM 871 C CA . LYS A 1 102 ? -11.019 3.074 24.080 1.00 88.75 102 LYS A CA 1
ATOM 872 C C . LYS A 1 102 ? -12.530 3.032 23.871 1.00 88.75 102 LYS A C 1
ATOM 874 O O . LYS A 1 102 ? -13.249 2.515 24.712 1.00 88.75 102 LYS A O 1
ATOM 879 N N . LYS A 1 103 ? -13.015 3.580 22.752 1.00 91.69 103 LYS A N 1
ATOM 880 C CA . LYS A 1 103 ? -14.455 3.707 22.475 1.00 91.69 103 LYS A CA 1
ATOM 881 C C . LYS A 1 103 ? -15.119 2.353 22.217 1.00 91.69 103 LYS A C 1
ATOM 883 O O . LYS A 1 103 ? -16.300 2.193 22.497 1.00 91.69 103 LYS A O 1
ATOM 888 N N . LYS A 1 104 ? -14.383 1.412 21.627 1.00 88.50 104 LYS A N 1
ATOM 889 C CA . LYS A 1 104 ? -14.901 0.112 21.185 1.00 88.50 104 LYS A CA 1
ATOM 890 C C . LYS A 1 104 ? -14.385 -1.064 22.019 1.00 88.50 104 LYS A C 1
ATOM 892 O O . LYS A 1 104 ? -14.789 -2.185 21.749 1.00 88.50 104 LYS A O 1
ATOM 897 N N . GLY A 1 105 ? -13.498 -0.824 22.987 1.00 86.38 105 GLY A N 1
ATOM 898 C CA . GLY A 1 105 ? -12.880 -1.886 23.787 1.00 86.38 105 GLY A CA 1
ATOM 899 C C . GLY A 1 105 ? -12.021 -2.850 22.962 1.00 86.38 105 GLY A C 1
ATOM 900 O O . GLY A 1 105 ? -11.954 -4.028 23.288 1.00 86.38 105 GLY A O 1
ATOM 901 N N . ILE A 1 106 ? -11.407 -2.373 21.873 1.00 86.44 106 ILE A N 1
ATOM 902 C CA . ILE A 1 106 ? -10.546 -3.188 20.998 1.00 86.44 106 ILE A CA 1
ATOM 903 C C . ILE A 1 106 ? -9.068 -3.007 21.354 1.00 86.44 106 ILE A C 1
ATOM 905 O O . ILE A 1 106 ? -8.694 -2.071 22.064 1.00 86.44 106 ILE A O 1
ATOM 909 N N . GLU A 1 107 ? -8.214 -3.878 20.820 1.00 86.31 107 GLU A N 1
ATOM 910 C CA . GLU A 1 107 ? -6.765 -3.769 20.983 1.00 86.31 107 GLU A CA 1
ATOM 911 C C . GLU A 1 107 ? -6.236 -2.424 20.452 1.00 86.31 107 GLU A C 1
ATOM 913 O O . GLU A 1 107 ? -6.604 -1.960 19.369 1.00 86.31 107 GLU A O 1
ATOM 918 N N . ARG A 1 108 ? -5.340 -1.791 21.221 1.00 85.94 108 ARG A N 1
ATOM 919 C CA . ARG A 1 108 ? -4.712 -0.506 20.863 1.00 85.94 108 ARG A CA 1
ATOM 920 C C . ARG A 1 108 ? -3.908 -0.603 19.563 1.00 85.94 108 ARG A C 1
ATOM 922 O O . ARG A 1 108 ? -3.936 0.325 18.747 1.00 85.94 108 ARG A O 1
ATOM 929 N N . HIS A 1 109 ? -3.209 -1.721 19.383 1.00 85.44 109 HIS A N 1
ATOM 930 C CA . HIS A 1 109 ? -2.344 -2.004 18.245 1.00 85.44 109 HIS A CA 1
ATOM 931 C C . HIS A 1 109 ? -3.014 -3.029 17.334 1.00 85.44 109 HIS A C 1
ATOM 933 O O . HIS A 1 109 ? -2.850 -4.231 17.493 1.00 85.44 109 HIS A O 1
ATOM 939 N N . CYS A 1 110 ? -3.784 -2.557 16.357 1.00 82.19 110 CYS A N 1
ATOM 940 C CA . CYS A 1 110 ? -4.371 -3.459 15.375 1.00 82.19 110 CYS A CA 1
ATOM 941 C C . CYS A 1 110 ? -3.281 -4.025 14.455 1.00 82.19 110 CYS A C 1
ATOM 943 O O . CYS A 1 110 ? -2.444 -3.275 13.942 1.00 82.19 110 CYS A O 1
ATOM 945 N N . LYS A 1 111 ? -3.344 -5.329 14.159 1.00 84.31 111 LYS A N 1
ATOM 946 C CA . LYS A 1 111 ? -2.629 -5.876 12.998 1.00 84.31 111 LYS A CA 1
ATOM 947 C C . LYS A 1 111 ? -3.165 -5.188 11.747 1.00 84.31 111 LYS A C 1
ATOM 949 O O . LYS A 1 111 ? -4.372 -5.035 11.591 1.00 84.31 111 LYS A O 1
ATOM 954 N N . SER A 1 112 ? -2.284 -4.801 10.832 1.00 80.50 112 SER A N 1
ATOM 955 C CA . SER A 1 112 ? -2.671 -3.967 9.688 1.00 80.50 112 SER A CA 1
ATOM 956 C C . SER A 1 112 ? -3.745 -4.602 8.784 1.00 80.50 112 SER A C 1
ATOM 958 O O . SER A 1 112 ? -4.566 -3.891 8.205 1.00 80.50 112 SER A O 1
ATOM 960 N N . SER A 1 113 ? -3.798 -5.937 8.730 1.00 84.69 113 SER A N 1
ATOM 961 C CA . SER A 1 113 ? -4.806 -6.723 8.007 1.00 84.69 113 SER A CA 1
ATOM 962 C C . SER A 1 113 ? -6.191 -6.767 8.668 1.00 84.69 113 SER A C 1
ATOM 964 O O . SER A 1 113 ? -7.153 -7.146 8.006 1.00 84.69 113 SER A O 1
ATOM 966 N N . GLU A 1 114 ? -6.338 -6.373 9.939 1.00 87.94 114 GLU A N 1
ATOM 967 C CA . GLU A 1 114 ? -7.642 -6.327 10.637 1.00 87.94 114 GLU A CA 1
ATOM 968 C C . GLU A 1 114 ? -8.641 -5.405 9.920 1.00 87.94 114 GLU A C 1
ATOM 970 O O . GLU A 1 114 ? -9.851 -5.624 9.959 1.00 87.94 114 GLU A O 1
ATOM 975 N N . ALA A 1 115 ? -8.139 -4.408 9.182 1.00 91.00 115 ALA A N 1
ATOM 976 C CA . ALA A 1 115 ? -8.951 -3.511 8.364 1.00 91.00 115 ALA A CA 1
ATOM 977 C C . ALA A 1 115 ? -9.854 -4.235 7.351 1.00 91.00 115 ALA A C 1
ATOM 979 O O . ALA A 1 115 ? -10.913 -3.710 7.009 1.00 91.00 115 ALA A O 1
ATOM 980 N N . LEU A 1 116 ? -9.486 -5.442 6.903 1.00 90.62 116 LEU A N 1
ATOM 981 C CA . LEU A 1 116 ? -10.307 -6.245 5.990 1.00 90.62 116 LEU A CA 1
ATOM 982 C C . LEU A 1 116 ? -11.684 -6.560 6.593 1.00 90.62 116 LEU A C 1
ATOM 984 O O . LEU A 1 116 ? -12.685 -6.510 5.885 1.00 90.62 116 LEU A O 1
ATOM 988 N N . ARG A 1 117 ? -11.737 -6.816 7.905 1.00 91.25 117 ARG A N 1
ATOM 989 C CA . ARG A 1 117 ? -12.952 -7.200 8.648 1.00 91.25 117 ARG A CA 1
ATOM 990 C C . ARG A 1 117 ? -13.525 -6.059 9.491 1.00 91.25 117 ARG A C 1
ATOM 992 O O . ARG A 1 117 ? -14.515 -6.235 10.192 1.00 91.25 117 ARG A O 1
ATOM 999 N N . CYS A 1 118 ? -12.895 -4.887 9.455 1.00 91.31 118 CYS A N 1
ATOM 1000 C CA . CYS A 1 118 ? -13.295 -3.754 10.274 1.00 91.31 118 CYS A CA 1
ATOM 1001 C C . CYS A 1 118 ? -14.475 -3.006 9.635 1.00 91.31 118 CYS A C 1
ATOM 1003 O O . CYS A 1 118 ? -14.355 -2.429 8.550 1.00 91.31 118 CYS A O 1
ATOM 1005 N N . ASN A 1 119 ? -15.604 -2.968 10.342 1.00 92.31 119 ASN A N 1
ATOM 1006 C CA . ASN A 1 119 ? -16.797 -2.229 9.910 1.00 92.31 119 ASN A CA 1
ATOM 1007 C C . ASN A 1 119 ? -16.612 -0.706 10.003 1.00 92.31 119 ASN A C 1
ATOM 1009 O O . ASN A 1 119 ? -17.219 0.040 9.247 1.00 92.31 119 ASN A O 1
ATOM 1013 N N . GLU A 1 120 ? -15.729 -0.247 10.891 1.00 93.50 120 GLU A N 1
ATOM 1014 C CA . GLU A 1 120 ? -15.411 1.173 11.092 1.00 93.50 120 GLU A CA 1
ATOM 1015 C C . GLU A 1 120 ? -14.301 1.667 10.148 1.00 93.50 120 GLU A C 1
ATOM 1017 O O . GLU A 1 120 ? -13.901 2.832 10.208 1.00 93.50 120 GLU A O 1
ATOM 1022 N N . PHE A 1 121 ? -13.747 0.788 9.301 1.00 94.38 121 PHE A N 1
ATOM 1023 C CA . PHE A 1 121 ? -12.694 1.180 8.374 1.00 94.38 121 PHE A CA 1
ATOM 1024 C C . PHE A 1 121 ? -13.203 2.279 7.442 1.00 94.38 121 PHE A C 1
ATOM 1026 O O . PHE A 1 121 ? -14.167 2.108 6.696 1.00 94.38 121 PHE A O 1
ATOM 1033 N N . SER A 1 122 ? -12.491 3.399 7.460 1.00 94.88 122 SER A N 1
ATOM 1034 C CA . SER A 1 122 ? -12.750 4.551 6.615 1.00 94.88 122 SER A CA 1
ATOM 1035 C C . SER A 1 122 ? -11.418 5.065 6.113 1.00 94.88 122 SER A C 1
ATOM 1037 O O . SER A 1 122 ? -10.512 5.314 6.911 1.00 94.88 122 SER A O 1
ATOM 103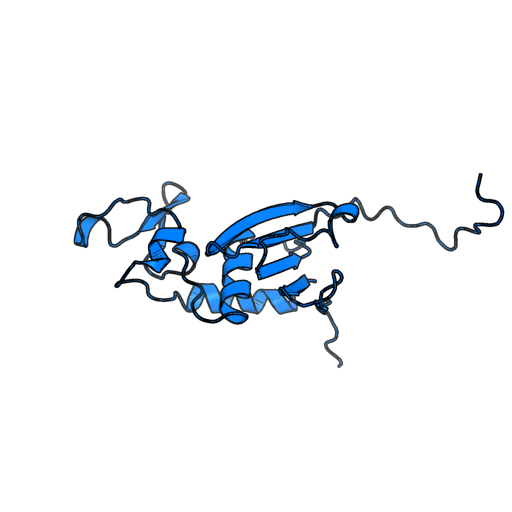9 N N . ILE A 1 123 ? -11.337 5.272 4.803 1.00 95.19 123 ILE A N 1
ATOM 1040 C CA . ILE A 1 123 ? -10.128 5.773 4.160 1.00 95.19 123 ILE A CA 1
ATOM 1041 C C . ILE A 1 123 ? -9.744 7.150 4.717 1.00 95.19 123 ILE A C 1
ATOM 1043 O O . ILE A 1 123 ? -10.611 8.008 4.926 1.00 95.19 123 ILE A O 1
ATOM 1047 N N . ASP A 1 124 ? -8.455 7.352 4.970 1.00 95.06 124 ASP A N 1
ATOM 1048 C CA . ASP A 1 124 ? -7.879 8.667 5.226 1.00 95.06 124 ASP A CA 1
ATOM 1049 C C . ASP A 1 124 ? -7.564 9.340 3.888 1.00 95.06 124 ASP A C 1
ATOM 1051 O O . ASP A 1 124 ? -6.584 9.014 3.233 1.00 95.06 124 ASP A O 1
ATOM 1055 N N . LYS A 1 125 ? -8.404 10.270 3.433 1.00 94.56 125 LYS A N 1
ATOM 1056 C CA . LYS A 1 125 ? -8.173 10.929 2.136 1.00 94.56 125 LYS A CA 1
ATOM 1057 C C . LYS A 1 125 ? -6.891 11.767 2.122 1.00 94.56 125 LYS A C 1
ATOM 1059 O O . LYS A 1 125 ? -6.294 11.903 1.059 1.00 94.56 125 LYS A O 1
ATOM 1064 N N . ASN A 1 126 ? -6.452 12.277 3.274 1.00 92.81 126 ASN A N 1
ATOM 1065 C CA . ASN A 1 126 ? -5.247 13.097 3.350 1.00 92.81 126 ASN A CA 1
ATOM 1066 C C . ASN A 1 126 ? -4.015 12.240 3.067 1.00 92.81 126 ASN A C 1
ATOM 1068 O O . ASN A 1 126 ? -3.210 12.615 2.222 1.00 92.81 126 ASN A O 1
ATOM 1072 N N . ILE A 1 127 ? -3.936 11.038 3.658 1.00 91.12 127 ILE A N 1
ATOM 1073 C CA . ILE A 1 127 ? -2.809 10.129 3.402 1.00 91.12 127 ILE A CA 1
ATOM 1074 C C . ILE A 1 127 ? -2.729 9.728 1.928 1.00 91.12 127 ILE A C 1
ATOM 1076 O O . ILE A 1 127 ? -1.632 9.614 1.387 1.00 91.12 127 ILE A O 1
ATOM 1080 N N . ILE A 1 128 ? -3.878 9.540 1.265 1.00 92.69 128 ILE A N 1
ATOM 1081 C CA . ILE A 1 128 ? -3.919 9.212 -0.163 1.00 92.69 128 ILE A CA 1
ATOM 1082 C C . ILE A 1 128 ? -3.373 10.376 -0.985 1.00 92.69 128 ILE A C 1
ATOM 1084 O O . ILE A 1 128 ? -2.481 10.162 -1.803 1.00 92.69 128 ILE A O 1
ATOM 1088 N N . ASN A 1 129 ? -3.897 11.582 -0.762 1.00 92.12 129 ASN A N 1
ATOM 1089 C CA . ASN A 1 129 ? -3.533 12.766 -1.535 1.00 92.12 129 ASN A CA 1
ATOM 1090 C C . ASN A 1 129 ? -2.051 13.106 -1.358 1.00 92.12 129 ASN A C 1
ATOM 1092 O O . ASN A 1 129 ? -1.328 13.162 -2.348 1.00 92.12 129 ASN A O 1
ATOM 1096 N N . GLU A 1 130 ? -1.587 13.200 -0.108 1.00 88.75 130 GLU A N 1
ATOM 1097 C CA . GLU A 1 130 ? -0.188 13.498 0.210 1.00 88.75 130 GLU A CA 1
ATOM 1098 C C . GLU A 1 130 ? 0.755 12.509 -0.475 1.00 88.75 130 GLU A C 1
ATOM 1100 O O . GLU A 1 130 ? 1.714 12.922 -1.114 1.00 88.75 130 GLU A O 1
ATOM 1105 N N . ASN A 1 131 ? 0.465 11.202 -0.406 1.00 89.69 131 ASN A N 1
ATOM 1106 C CA . ASN A 1 131 ? 1.306 10.182 -1.037 1.00 89.69 131 ASN A CA 1
ATOM 1107 C C . ASN A 1 131 ? 1.263 10.246 -2.573 1.00 89.69 131 ASN A C 1
ATOM 1109 O O . ASN A 1 131 ? 2.274 9.989 -3.222 1.00 89.69 131 ASN A O 1
ATOM 1113 N N . CYS A 1 132 ? 0.118 10.591 -3.166 1.00 88.44 132 CYS A N 1
ATOM 1114 C CA . CYS A 1 132 ? -0.020 10.682 -4.619 1.00 88.44 132 CYS A CA 1
ATOM 1115 C C . CYS A 1 132 ? 0.709 11.899 -5.202 1.00 88.44 132 CYS A C 1
ATOM 1117 O O . CYS A 1 132 ? 1.268 11.782 -6.292 1.00 88.44 132 CYS A O 1
ATOM 1119 N N . ASP A 1 133 ? 0.781 13.018 -4.479 1.00 87.00 133 ASP A N 1
ATOM 1120 C CA . ASP A 1 133 ? 1.532 14.205 -4.912 1.00 87.00 133 ASP A CA 1
ATOM 1121 C C . ASP A 1 133 ? 3.017 13.876 -5.158 1.00 87.00 133 ASP A C 1
ATOM 1123 O O . ASP A 1 133 ? 3.659 14.431 -6.058 1.00 87.00 133 ASP A O 1
ATOM 1127 N N . TYR A 1 134 ? 3.557 12.893 -4.426 1.00 81.81 134 TYR A N 1
ATOM 1128 C CA . TYR A 1 134 ? 4.937 12.435 -4.587 1.00 81.81 134 TYR A CA 1
ATOM 1129 C C . TYR A 1 134 ? 5.224 11.676 -5.878 1.00 81.81 134 TYR A C 1
ATOM 1131 O O . TYR A 1 134 ? 6.385 11.626 -6.284 1.00 81.81 134 TYR A O 1
ATOM 1139 N N . LEU A 1 135 ? 4.208 11.131 -6.553 1.00 83.88 135 LEU A N 1
ATOM 1140 C CA . LEU A 1 135 ? 4.400 10.374 -7.796 1.00 83.88 135 LEU A CA 1
ATOM 1141 C C . LEU A 1 135 ? 5.072 11.208 -8.890 1.00 83.88 135 LEU A C 1
ATOM 1143 O O . LEU A 1 135 ? 5.790 10.664 -9.721 1.00 83.88 135 LEU A O 1
ATOM 1147 N N . SER A 1 136 ? 4.879 12.529 -8.873 1.00 82.38 136 SER A N 1
ATOM 1148 C CA . SER A 1 136 ? 5.515 13.456 -9.816 1.00 82.38 136 SER A CA 1
ATOM 1149 C C . SER A 1 136 ? 7.024 13.643 -9.582 1.00 82.38 136 SER A C 1
ATOM 1151 O O . SER A 1 136 ? 7.739 14.118 -10.466 1.00 82.38 136 SER A O 1
ATOM 1153 N N . TYR A 1 137 ? 7.528 13.260 -8.404 1.00 81.00 137 TYR A N 1
ATOM 1154 C CA . TYR A 1 137 ? 8.903 13.518 -7.973 1.00 81.00 137 TYR A CA 1
ATOM 1155 C C . TYR A 1 137 ? 9.797 12.276 -7.931 1.00 81.00 137 TYR A C 1
ATOM 1157 O O . TYR A 1 137 ? 10.996 12.436 -7.666 1.00 81.00 137 TYR A O 1
ATOM 1165 N N . ILE A 1 138 ? 9.245 11.090 -8.192 1.00 83.06 138 ILE A N 1
ATOM 1166 C CA . ILE A 1 138 ? 9.939 9.800 -8.114 1.00 83.06 138 ILE A CA 1
ATOM 1167 C C . ILE A 1 138 ? 9.823 9.034 -9.433 1.00 83.06 138 ILE A C 1
ATOM 1169 O O . ILE A 1 138 ? 8.874 9.223 -10.194 1.00 83.06 138 ILE A O 1
ATOM 1173 N N . THR A 1 139 ? 10.777 8.146 -9.680 1.00 87.19 139 THR A N 1
ATOM 1174 C CA . THR A 1 139 ? 10.671 7.116 -10.712 1.00 87.19 139 THR A CA 1
ATOM 1175 C C . THR A 1 139 ? 10.150 5.842 -10.067 1.00 87.19 139 THR A C 1
ATOM 1177 O O . THR A 1 139 ? 10.659 5.399 -9.034 1.00 87.19 139 THR A O 1
ATOM 1180 N N . TYR A 1 140 ? 9.133 5.234 -10.667 1.00 89.50 140 TYR A N 1
ATOM 1181 C CA . TYR A 1 140 ? 8.531 4.018 -10.139 1.00 89.50 140 TYR A CA 1
ATOM 1182 C C . TYR A 1 140 ? 8.096 3.060 -11.244 1.00 89.50 140 TYR A C 1
ATOM 1184 O O . TYR A 1 140 ? 7.807 3.460 -12.361 1.00 89.50 140 TYR A O 1
ATOM 1192 N N . ASN A 1 141 ? 8.027 1.779 -10.918 1.00 92.81 141 ASN A N 1
ATOM 1193 C CA . ASN A 1 141 ? 7.566 0.699 -11.771 1.00 92.81 141 ASN A CA 1
ATOM 1194 C C . ASN A 1 141 ? 6.391 0.016 -11.105 1.00 92.81 141 ASN A C 1
ATOM 1196 O O . ASN A 1 141 ? 6.486 -0.359 -9.936 1.00 92.81 141 ASN A O 1
ATOM 1200 N N . ILE A 1 142 ? 5.307 -0.159 -11.851 1.00 94.06 142 ILE A N 1
ATOM 1201 C CA . ILE A 1 142 ? 4.153 -0.934 -11.412 1.00 94.06 142 ILE A CA 1
ATOM 1202 C C . ILE A 1 142 ? 4.134 -2.254 -12.166 1.00 94.06 142 ILE A C 1
ATOM 1204 O O . ILE A 1 142 ? 4.165 -2.290 -13.394 1.00 94.06 142 ILE A O 1
ATOM 1208 N N . TRP A 1 143 ? 3.985 -3.339 -11.421 1.00 95.94 143 TRP A N 1
ATOM 1209 C CA . TRP A 1 143 ? 3.679 -4.651 -11.963 1.00 95.94 143 TRP A CA 1
ATOM 1210 C C . TRP A 1 143 ? 2.381 -5.176 -11.354 1.00 95.94 143 TRP A C 1
ATOM 1212 O O . TRP A 1 143 ? 2.099 -4.975 -10.171 1.00 95.94 143 TRP A O 1
ATOM 1222 N N . LYS A 1 144 ? 1.584 -5.858 -12.171 1.00 95.44 144 LYS A N 1
ATOM 1223 C CA . LYS A 1 144 ? 0.323 -6.492 -11.787 1.00 95.44 144 LYS A CA 1
ATOM 1224 C C . LYS A 1 144 ? 0.347 -7.944 -12.236 1.00 95.44 144 LYS A C 1
ATOM 1226 O O . LYS A 1 144 ? 0.898 -8.258 -13.293 1.00 95.44 144 LYS A O 1
ATOM 1231 N N . LYS A 1 145 ? -0.286 -8.829 -11.467 1.00 93.94 145 LYS A N 1
ATOM 1232 C CA . LYS A 1 145 ? -0.411 -10.238 -11.852 1.00 93.94 145 LYS A CA 1
ATOM 1233 C C . LYS A 1 145 ? -1.068 -10.361 -13.228 1.00 93.94 145 LYS A C 1
ATOM 1235 O O . LYS A 1 145 ? -2.086 -9.730 -13.493 1.00 93.94 145 LYS A O 1
ATOM 1240 N N . GLY A 1 146 ? -0.460 -11.173 -14.091 1.00 92.25 146 GLY A N 1
ATOM 1241 C CA . GLY A 1 146 ? -0.841 -11.323 -15.499 1.00 92.25 146 GLY A CA 1
ATOM 1242 C C . GLY A 1 146 ? -0.002 -10.486 -16.471 1.00 92.25 146 GLY A C 1
ATOM 1243 O O . GLY A 1 146 ? -0.047 -10.742 -17.668 1.00 92.25 146 GLY A O 1
ATOM 1244 N N . MET A 1 147 ? 0.802 -9.534 -15.984 1.00 92.81 147 MET A N 1
ATOM 1245 C CA . MET A 1 147 ? 1.796 -8.835 -16.805 1.00 92.81 147 MET A CA 1
ATOM 1246 C C . MET A 1 147 ? 3.073 -9.670 -16.964 1.00 92.81 147 MET A C 1
ATOM 1248 O O . MET A 1 147 ? 3.404 -10.490 -16.104 1.00 92.81 147 MET A O 1
ATOM 1252 N N . GLY A 1 148 ? 3.844 -9.396 -18.022 1.00 90.31 148 GLY A N 1
ATOM 1253 C CA . GLY A 1 148 ? 5.232 -9.857 -18.117 1.00 90.31 148 GLY A CA 1
ATOM 1254 C C . GLY A 1 148 ? 6.090 -9.319 -16.964 1.00 90.31 148 GLY A C 1
ATOM 1255 O O . GLY A 1 148 ? 5.713 -8.360 -16.291 1.00 90.31 148 GLY A O 1
ATOM 1256 N N . ASN A 1 149 ? 7.257 -9.924 -16.730 1.00 89.25 149 ASN A N 1
ATOM 1257 C CA . ASN A 1 149 ? 8.094 -9.625 -15.555 1.00 89.25 149 ASN A CA 1
ATOM 1258 C C . ASN A 1 149 ? 8.602 -8.174 -15.484 1.00 89.25 149 ASN A C 1
ATOM 1260 O O . ASN A 1 149 ? 9.014 -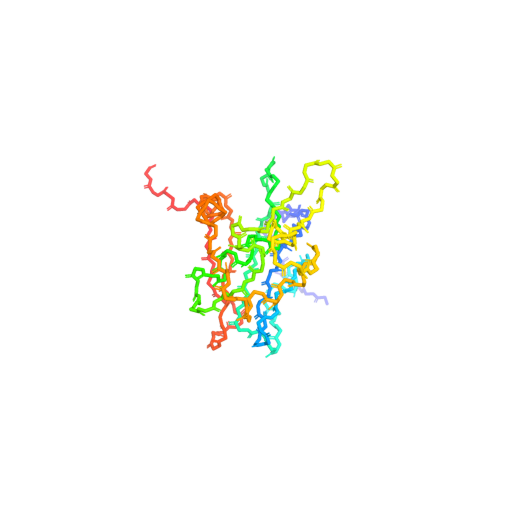7.731 -14.413 1.00 89.25 149 ASN A O 1
ATOM 1264 N N . GLU A 1 150 ? 8.567 -7.427 -16.583 1.00 87.44 150 GLU A N 1
ATOM 1265 C CA . GLU A 1 150 ? 9.103 -6.064 -16.671 1.00 87.44 150 GLU A CA 1
ATOM 1266 C C . GLU A 1 150 ? 8.206 -5.019 -15.984 1.00 87.44 150 GLU A C 1
ATOM 1268 O O . GLU A 1 150 ? 8.716 -4.113 -15.330 1.00 87.44 150 GLU A O 1
ATOM 1273 N N . GLY A 1 151 ? 6.879 -5.187 -16.007 1.00 90.38 151 GLY A N 1
ATOM 1274 C CA . GLY A 1 151 ? 5.945 -4.169 -15.502 1.00 90.38 151 GLY A CA 1
ATOM 1275 C C . GLY A 1 151 ? 5.873 -2.930 -16.408 1.00 90.38 151 GLY A C 1
ATOM 1276 O O . GLY A 1 151 ? 6.170 -3.013 -17.596 1.00 90.38 151 GLY A O 1
ATOM 1277 N N . ILE A 1 152 ? 5.431 -1.794 -15.864 1.00 91.12 152 ILE A N 1
ATOM 1278 C CA . ILE A 1 152 ? 5.382 -0.490 -16.547 1.00 91.12 152 ILE A CA 1
ATOM 1279 C C . ILE A 1 152 ? 6.186 0.519 -15.735 1.00 91.12 152 ILE A C 1
ATOM 1281 O O . ILE A 1 152 ? 5.879 0.748 -14.562 1.00 91.12 152 ILE A O 1
ATOM 1285 N N . ASP A 1 153 ? 7.167 1.145 -16.381 1.00 88.75 153 ASP A N 1
ATOM 1286 C CA . ASP A 1 153 ? 7.990 2.204 -15.803 1.00 88.75 153 ASP A CA 1
ATOM 1287 C C . ASP A 1 153 ? 7.342 3.587 -15.957 1.00 88.75 153 ASP A C 1
ATOM 1289 O O . ASP A 1 153 ? 6.835 3.962 -17.015 1.00 88.75 153 ASP A O 1
ATOM 1293 N N . TYR A 1 154 ? 7.438 4.377 -14.896 1.00 87.62 154 TYR A N 1
ATOM 1294 C CA . TYR A 1 154 ? 7.018 5.766 -14.798 1.00 87.62 154 TYR A CA 1
ATOM 1295 C C . TYR A 1 154 ? 8.228 6.583 -14.364 1.00 87.62 154 TYR A C 1
ATOM 1297 O O . TYR A 1 154 ? 8.677 6.495 -13.224 1.00 87.62 154 TYR A O 1
ATOM 1305 N N . ILE A 1 155 ? 8.779 7.357 -15.294 1.00 80.06 155 ILE A N 1
ATOM 1306 C CA . ILE A 1 155 ? 10.025 8.098 -15.091 1.00 80.06 155 ILE A CA 1
ATOM 1307 C C . ILE A 1 155 ? 9.706 9.550 -14.750 1.00 80.06 155 ILE A C 1
ATOM 1309 O O . ILE A 1 155 ? 8.881 10.192 -15.409 1.00 80.06 155 ILE A O 1
ATOM 1313 N N . LYS A 1 156 ? 10.400 10.083 -13.741 1.00 72.88 156 LYS A N 1
ATOM 1314 C CA . LYS A 1 156 ? 10.340 11.500 -13.380 1.00 72.88 156 LYS A CA 1
ATOM 1315 C C . LYS A 1 156 ? 10.685 12.373 -14.594 1.00 72.88 156 LYS A C 1
ATOM 1317 O O . LYS A 1 156 ? 11.777 12.268 -15.141 1.00 72.88 156 LYS A O 1
ATOM 1322 N N . GLY A 1 157 ? 9.782 13.276 -14.982 1.00 57.47 157 GLY A N 1
ATOM 1323 C CA . GLY A 1 157 ? 10.105 14.349 -15.929 1.00 57.47 157 GLY A CA 1
ATOM 1324 C C . GLY A 1 157 ? 9.952 14.047 -17.427 1.00 57.47 157 GLY A C 1
ATOM 1325 O O . GLY A 1 157 ? 10.794 14.467 -18.212 1.00 57.47 157 GLY A O 1
ATOM 1326 N N . LYS A 1 158 ? 8.823 13.478 -17.867 1.00 43.41 158 LYS A N 1
ATOM 1327 C CA . LYS A 1 158 ? 8.187 13.975 -19.108 1.00 43.41 158 LYS A CA 1
ATOM 1328 C C . LYS A 1 158 ? 7.066 14.952 -18.755 1.00 43.41 158 LYS A C 1
ATOM 1330 O O . LYS A 1 158 ? 5.894 14.698 -19.005 1.00 43.41 158 LYS A O 1
ATOM 1335 N N . VAL A 1 159 ? 7.447 16.076 -18.154 1.00 36.16 159 VAL A N 1
ATOM 1336 C CA . VAL A 1 159 ? 6.677 17.310 -18.317 1.00 36.16 159 VAL A CA 1
ATOM 1337 C C . VAL A 1 159 ? 7.293 17.967 -19.542 1.00 36.16 159 VAL A C 1
ATOM 1339 O O . VAL A 1 159 ? 8.396 18.496 -19.476 1.00 36.16 159 VAL A O 1
ATOM 1342 N N . ALA A 1 160 ? 6.643 17.799 -20.690 1.00 33.22 160 ALA A N 1
ATOM 1343 C CA . ALA A 1 160 ? 6.915 18.651 -21.831 1.00 33.22 160 ALA A CA 1
ATOM 1344 C C . ALA A 1 160 ? 6.343 20.032 -21.501 1.00 33.22 160 ALA A C 1
ATOM 1346 O O . ALA A 1 160 ? 5.125 20.163 -21.388 1.00 33.22 160 ALA A O 1
ATOM 1347 N N . GLN A 1 161 ? 7.225 21.008 -21.310 1.00 29.55 161 GLN A N 1
ATOM 1348 C CA . GLN A 1 161 ? 7.130 22.365 -21.851 1.00 29.55 161 GLN A CA 1
ATOM 1349 C C . GLN A 1 161 ? 8.466 23.072 -21.649 1.00 29.55 161 GLN A C 1
ATOM 1351 O O . GLN A 1 161 ? 8.965 23.065 -20.503 1.00 29.55 161 GLN A O 1
#

Radius of gyration: 18.94 Å; chains: 1; bounding box: 54×38×52 Å